Protein AF-A0A6J1W1W2-F1 (afdb_monomer)

Organism: NCBI:txid8663

Structure 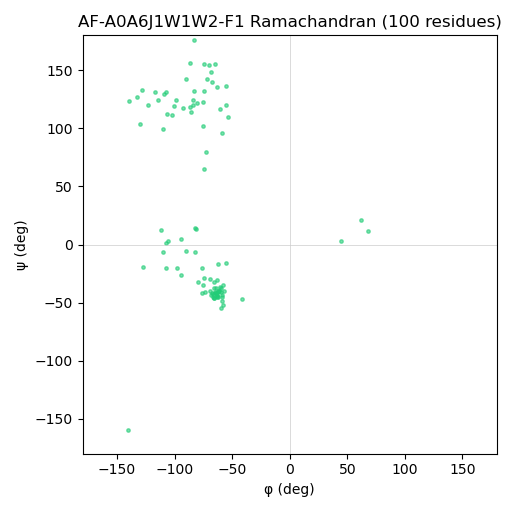(mmCIF, N/CA/C/O backbone):
data_AF-A0A6J1W1W2-F1
#
_entry.id   AF-A0A6J1W1W2-F1
#
loop_
_atom_site.group_PDB
_atom_site.id
_atom_site.type_symbol
_atom_site.label_atom_id
_atom_site.label_alt_id
_atom_site.label_comp_id
_atom_site.label_asym_id
_atom_site.label_entity_id
_atom_site.label_seq_id
_atom_site.pdbx_PDB_ins_code
_atom_site.Cartn_x
_atom_site.Cartn_y
_atom_site.Cartn_z
_atom_site.occupancy
_atom_site.B_iso_or_equiv
_atom_site.auth_seq_id
_atom_site.auth_comp_id
_atom_site.auth_asym_id
_atom_site.auth_atom_id
_atom_site.pdbx_PDB_model_num
ATOM 1 N N . PRO A 1 1 ? -20.343 0.551 8.704 1.00 85.75 1 PRO A N 1
ATOM 2 C CA . PRO A 1 1 ? -19.572 -0.576 8.116 1.00 85.75 1 PRO A CA 1
ATOM 3 C C . PRO A 1 1 ? -18.310 -0.027 7.440 1.00 85.75 1 PRO A C 1
ATOM 5 O O . PRO A 1 1 ? -18.377 1.057 6.868 1.00 85.75 1 PRO A O 1
ATOM 8 N N . ILE A 1 2 ? -17.181 -0.734 7.527 1.00 91.50 2 ILE A N 1
ATOM 9 C CA . ILE A 1 2 ? -15.895 -0.293 6.952 1.00 91.50 2 ILE A CA 1
ATOM 10 C C . ILE A 1 2 ? -15.565 -1.176 5.749 1.00 91.50 2 ILE A C 1
ATOM 12 O O . ILE A 1 2 ? -15.600 -2.398 5.862 1.00 91.50 2 ILE A O 1
ATOM 16 N N . VAL A 1 3 ? -15.243 -0.580 4.598 1.00 94.81 3 VAL A N 1
ATOM 17 C CA . VAL A 1 3 ? -14.899 -1.325 3.375 1.00 94.81 3 VAL A CA 1
ATOM 18 C C . VAL A 1 3 ? -13.391 -1.222 3.124 1.00 94.81 3 VAL A C 1
ATOM 20 O O . VAL A 1 3 ? -12.912 -0.128 2.825 1.00 94.81 3 VAL A O 1
ATOM 23 N N . PRO A 1 4 ? -12.623 -2.322 3.235 1.00 95.38 4 PRO A N 1
ATOM 24 C CA . PRO A 1 4 ? -11.198 -2.305 2.937 1.00 95.38 4 PRO A CA 1
ATOM 25 C C . PRO A 1 4 ? -10.976 -2.251 1.421 1.00 95.38 4 PRO A C 1
ATOM 27 O O . PRO A 1 4 ? -11.566 -3.022 0.660 1.00 95.38 4 PRO A O 1
ATOM 30 N N . VAL A 1 5 ? -10.102 -1.346 0.983 1.00 95.69 5 VAL A N 1
ATOM 31 C CA . VAL A 1 5 ? -9.770 -1.136 -0.431 1.00 95.69 5 VAL A CA 1
ATOM 32 C C . VAL A 1 5 ? -8.258 -1.188 -0.599 1.00 95.69 5 VAL A C 1
ATOM 34 O O . VAL A 1 5 ? -7.523 -0.564 0.165 1.00 95.69 5 VAL A O 1
ATOM 37 N N . PHE A 1 6 ? -7.789 -1.932 -1.600 1.00 95.00 6 PHE A N 1
ATOM 38 C CA . PHE A 1 6 ? -6.366 -2.073 -1.891 1.00 95.00 6 PHE A CA 1
ATOM 39 C C . PHE A 1 6 ? -6.070 -1.873 -3.377 1.00 95.00 6 PHE A C 1
ATOM 41 O O . PHE A 1 6 ? -6.636 -2.560 -4.225 1.00 95.00 6 PHE A O 1
ATOM 48 N N . THR A 1 7 ? -5.135 -0.977 -3.694 1.00 93.75 7 THR A N 1
ATOM 49 C CA . THR A 1 7 ? -4.736 -0.691 -5.078 1.00 93.75 7 THR A CA 1
ATOM 50 C C . THR A 1 7 ? -3.409 -1.360 -5.418 1.00 93.75 7 THR A C 1
ATOM 52 O O . THR A 1 7 ? -2.342 -0.972 -4.932 1.00 93.75 7 THR A O 1
ATOM 55 N N . GLN A 1 8 ? -3.475 -2.351 -6.303 1.00 91.62 8 GLN A N 1
ATOM 56 C CA . GLN A 1 8 ? -2.323 -3.078 -6.826 1.00 91.62 8 GLN A CA 1
ATOM 57 C C . GLN A 1 8 ? -1.450 -2.180 -7.721 1.00 91.62 8 GLN A C 1
ATOM 59 O O . GLN A 1 8 ? -1.958 -1.318 -8.439 1.00 91.62 8 GLN A O 1
ATOM 64 N N . ASN A 1 9 ? -0.136 -2.440 -7.727 1.00 90.06 9 ASN A N 1
ATOM 65 C CA . ASN A 1 9 ? 0.884 -1.781 -8.560 1.00 90.06 9 ASN A CA 1
ATOM 66 C C . ASN A 1 9 ? 1.152 -0.298 -8.233 1.00 90.06 9 ASN A C 1
ATOM 68 O O . ASN A 1 9 ? 1.850 0.390 -8.980 1.00 90.06 9 ASN A O 1
ATOM 72 N N . THR A 1 10 ? 0.634 0.206 -7.109 1.00 88.38 10 THR A N 1
ATOM 73 C CA . THR A 1 10 ? 0.810 1.609 -6.698 1.00 88.38 10 THR A CA 1
ATOM 74 C C . THR A 1 10 ? 2.288 1.976 -6.510 1.00 88.38 10 THR A C 1
ATOM 76 O O . THR A 1 10 ? 2.723 3.042 -6.942 1.00 88.38 10 THR A O 1
ATOM 79 N N . ARG A 1 11 ? 3.089 1.076 -5.921 1.00 84.75 11 ARG A N 1
ATOM 80 C CA . ARG A 1 11 ? 4.521 1.302 -5.644 1.00 84.75 11 ARG A CA 1
ATOM 81 C C . ARG A 1 11 ? 5.391 1.223 -6.902 1.00 84.75 11 ARG A C 1
ATOM 83 O O . ARG A 1 11 ? 6.449 1.843 -6.973 1.00 84.75 11 ARG A O 1
ATOM 90 N N . GLU A 1 12 ? 4.959 0.444 -7.884 1.00 86.81 12 GLU A N 1
ATOM 91 C CA . GLU A 1 12 ? 5.589 0.291 -9.191 1.00 86.81 12 GLU A CA 1
ATOM 92 C C . GLU A 1 12 ? 5.242 1.463 -10.116 1.00 86.81 12 GLU A C 1
ATOM 94 O O . GLU A 1 12 ? 6.073 1.860 -10.929 1.00 86.81 12 GLU A O 1
ATOM 99 N N . GLY A 1 13 ? 4.041 2.033 -9.974 1.00 83.81 13 GLY A N 1
ATOM 100 C CA . GLY A 1 13 ? 3.609 3.229 -10.699 1.00 83.81 13 GLY A CA 1
ATOM 101 C C . GLY A 1 13 ? 4.241 4.514 -10.170 1.00 83.81 13 GLY A C 1
ATOM 102 O O . GLY A 1 13 ? 4.575 5.399 -10.956 1.00 83.81 13 GLY A O 1
ATOM 103 N N . TYR A 1 14 ? 4.464 4.598 -8.856 1.00 79.38 14 TYR A N 1
ATOM 104 C CA . TYR A 1 14 ? 5.047 5.762 -8.194 1.00 79.38 14 TYR A CA 1
ATOM 105 C C . TYR A 1 14 ? 6.196 5.343 -7.281 1.00 79.38 14 TYR A C 1
ATOM 107 O O . TYR A 1 14 ? 5.985 4.851 -6.170 1.00 79.38 14 TYR A O 1
ATOM 115 N N . ARG A 1 15 ? 7.436 5.572 -7.728 1.00 74.44 15 ARG A N 1
ATOM 116 C CA . ARG A 1 15 ? 8.630 5.303 -6.928 1.00 74.44 15 ARG A CA 1
ATOM 117 C C . ARG A 1 15 ? 9.285 6.615 -6.518 1.00 74.44 15 ARG A C 1
ATOM 119 O O . ARG A 1 15 ? 10.036 7.230 -7.266 1.00 74.44 15 ARG A O 1
ATOM 126 N N . ALA A 1 16 ? 9.016 7.039 -5.288 1.00 65.56 16 ALA A N 1
ATOM 127 C CA . ALA A 1 16 ? 9.732 8.155 -4.690 1.00 65.56 16 ALA A CA 1
ATOM 128 C C . ALA A 1 16 ? 11.138 7.701 -4.258 1.00 65.56 16 ALA A C 1
ATOM 130 O O . ALA A 1 16 ? 11.291 6.784 -3.449 1.00 65.56 16 ALA A O 1
ATOM 131 N N . TYR A 1 17 ? 12.177 8.363 -4.769 1.00 63.88 17 TYR A N 1
ATOM 132 C CA . TYR A 1 17 ? 13.575 8.106 -4.404 1.00 63.88 17 TYR A CA 1
ATOM 133 C C . TYR A 1 17 ? 14.018 8.796 -3.099 1.00 63.88 17 TYR A C 1
ATOM 135 O O . TYR A 1 17 ? 15.204 8.841 -2.793 1.00 63.88 17 TYR A O 1
ATOM 143 N N . GLY A 1 18 ? 13.090 9.302 -2.282 1.00 59.25 18 GLY A N 1
ATOM 144 C CA . GLY A 1 18 ? 13.417 10.104 -1.092 1.00 59.25 18 GLY A CA 1
ATOM 145 C C . GLY A 1 18 ? 14.226 9.385 0.003 1.00 59.25 18 GLY A C 1
ATOM 146 O O . GLY A 1 18 ? 14.828 10.040 0.850 1.00 59.25 18 GLY A O 1
ATOM 147 N N . ASN A 1 19 ? 14.290 8.047 -0.019 1.00 59.25 19 ASN A N 1
ATOM 148 C CA . ASN A 1 19 ? 14.949 7.248 1.025 1.00 59.25 19 ASN A CA 1
ATOM 149 C C . ASN A 1 19 ? 16.305 6.641 0.631 1.00 59.25 19 ASN A C 1
ATOM 151 O O . ASN A 1 19 ? 16.904 5.933 1.439 1.00 59.25 19 ASN A O 1
ATOM 155 N N . ILE A 1 20 ? 16.830 6.911 -0.569 1.00 69.56 20 ILE A N 1
ATOM 156 C CA . ILE A 1 20 ? 18.201 6.504 -0.910 1.00 69.56 20 ILE A CA 1
ATOM 157 C C . ILE A 1 20 ? 19.205 7.556 -0.405 1.00 69.56 20 ILE A C 1
ATOM 159 O O . ILE A 1 20 ? 19.163 8.715 -0.812 1.00 69.56 20 ILE A O 1
ATOM 163 N N . ARG A 1 21 ? 20.132 7.140 0.477 1.00 70.31 21 ARG A N 1
ATOM 164 C CA . ARG A 1 21 ? 21.205 7.973 1.071 1.00 70.31 21 ARG A CA 1
ATOM 165 C C . ARG A 1 21 ? 21.909 8.936 0.092 1.00 70.31 21 ARG A C 1
ATOM 167 O O . ARG A 1 21 ? 22.037 10.103 0.453 1.00 70.31 21 ARG A O 1
ATOM 174 N N . PRO A 1 22 ? 22.328 8.528 -1.125 1.00 72.75 22 PRO A N 1
ATOM 175 C CA . PRO A 1 22 ? 22.987 9.452 -2.057 1.00 72.75 22 PRO A CA 1
ATOM 176 C C . PRO A 1 22 ? 22.061 10.565 -2.561 1.00 72.75 22 PRO A C 1
ATOM 178 O O . PRO A 1 22 ? 22.499 11.686 -2.787 1.00 72.75 22 PRO A O 1
ATOM 181 N N . MET A 1 23 ? 20.769 10.273 -2.695 1.00 71.38 23 MET A N 1
ATOM 182 C CA . MET A 1 23 ? 19.760 11.209 -3.186 1.00 71.38 23 MET A CA 1
ATOM 183 C C . MET A 1 23 ? 19.442 12.253 -2.114 1.00 71.38 23 MET A C 1
ATOM 185 O O . MET A 1 23 ? 19.386 13.442 -2.409 1.00 71.38 23 MET A O 1
ATOM 189 N N . ARG A 1 24 ? 19.352 11.820 -0.847 1.00 75.25 24 ARG A N 1
ATOM 190 C CA . ARG A 1 24 ? 19.256 12.719 0.314 1.00 75.25 24 ARG A CA 1
ATOM 191 C C . ARG A 1 24 ? 20.464 13.654 0.408 1.00 75.25 24 ARG A C 1
ATOM 193 O O . ARG A 1 24 ? 20.275 14.858 0.520 1.00 75.25 24 ARG A O 1
ATOM 200 N N . TRP A 1 25 ? 21.677 13.113 0.293 1.00 78.88 25 TRP A N 1
ATOM 201 C CA . TRP A 1 25 ? 22.910 13.908 0.282 1.00 78.88 25 TRP A CA 1
ATOM 202 C C . TRP A 1 25 ? 22.924 14.936 -0.858 1.00 78.88 25 TRP A C 1
ATOM 204 O O . TRP A 1 25 ? 23.234 16.107 -0.642 1.00 78.88 25 TRP A O 1
ATOM 214 N N . LEU A 1 26 ? 22.530 14.522 -2.067 1.00 75.31 26 LEU A N 1
ATOM 215 C CA . LEU A 1 26 ? 22.435 15.411 -3.222 1.00 75.31 26 LEU A CA 1
ATOM 216 C C . LEU A 1 26 ? 21.408 16.527 -2.979 1.00 75.31 26 LEU A C 1
ATOM 218 O O . LEU A 1 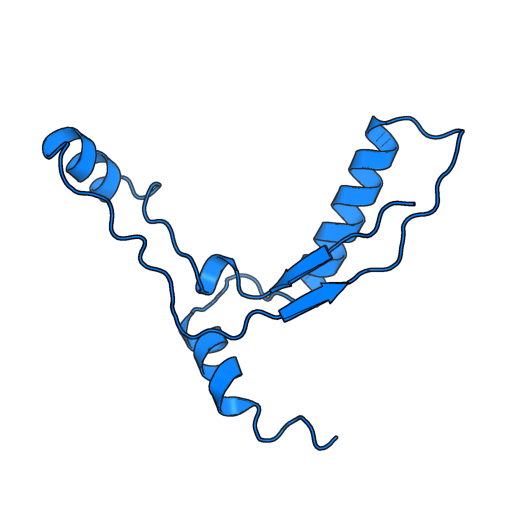26 ? 21.661 17.680 -3.310 1.00 75.31 26 LEU A O 1
ATOM 222 N N . TYR A 1 27 ? 20.275 16.229 -2.352 1.00 72.94 27 TYR A N 1
ATOM 223 C CA . TYR A 1 27 ? 19.271 17.238 -2.016 1.00 72.94 27 TYR A CA 1
ATOM 224 C C . TYR A 1 27 ? 19.725 18.222 -0.944 1.00 72.94 27 TYR A C 1
ATOM 226 O O . TYR A 1 27 ? 19.547 19.424 -1.122 1.00 72.94 27 TYR A O 1
ATOM 234 N N . GLU A 1 28 ? 20.367 17.749 0.124 1.00 79.62 28 GLU A N 1
ATOM 235 C CA . GLU A 1 28 ? 20.941 18.617 1.161 1.00 79.62 28 GLU A CA 1
ATOM 236 C C . GLU A 1 28 ? 22.004 19.559 0.586 1.00 79.62 28 GLU A C 1
ATOM 238 O O . GLU A 1 28 ? 22.069 20.725 0.974 1.00 79.62 28 GLU A O 1
ATOM 243 N N . ARG A 1 29 ? 22.792 19.075 -0.382 1.00 79.62 29 ARG A N 1
ATOM 244 C CA . ARG A 1 29 ? 23.840 19.855 -1.045 1.00 79.62 29 ARG A CA 1
ATOM 245 C C . ARG A 1 29 ? 23.300 20.847 -2.071 1.00 79.62 29 ARG A C 1
ATOM 247 O O . ARG A 1 29 ? 23.807 21.959 -2.157 1.00 79.62 29 ARG A O 1
ATOM 254 N N . THR A 1 30 ? 22.318 20.440 -2.871 1.00 75.00 30 THR A N 1
ATOM 255 C CA . THR A 1 30 ? 21.883 21.229 -4.034 1.00 75.00 30 THR A CA 1
ATOM 256 C C . THR A 1 30 ? 20.646 22.078 -3.741 1.00 75.00 30 THR A C 1
ATOM 258 O O . THR A 1 30 ? 20.435 23.033 -4.475 1.00 75.00 30 THR A O 1
ATOM 261 N N . ARG A 1 31 ? 19.844 21.758 -2.701 1.00 69.69 31 ARG A N 1
ATOM 262 C CA . ARG A 1 31 ? 18.637 22.459 -2.169 1.00 69.69 31 ARG A CA 1
ATOM 263 C C . ARG A 1 31 ? 17.592 22.972 -3.177 1.00 69.69 31 ARG A C 1
ATOM 265 O O . ARG A 1 31 ? 16.600 23.569 -2.781 1.00 69.69 31 ARG A O 1
ATOM 272 N N . TRP A 1 32 ? 17.795 22.707 -4.460 1.00 63.47 32 TRP A N 1
ATOM 273 C CA . TRP A 1 32 ? 17.068 23.286 -5.584 1.00 63.47 32 TRP A CA 1
ATOM 274 C C . TRP A 1 32 ? 16.512 22.207 -6.513 1.00 63.47 32 TRP A C 1
ATOM 276 O O . TRP A 1 32 ? 15.587 22.457 -7.280 1.00 63.47 32 TRP A O 1
ATOM 286 N N . PHE A 1 33 ? 17.041 20.980 -6.449 1.00 58.72 33 PHE A N 1
ATOM 287 C CA . PHE A 1 33 ? 16.540 19.902 -7.290 1.00 58.72 33 PHE A CA 1
ATOM 288 C C . PHE A 1 33 ? 15.201 19.421 -6.734 1.00 58.72 33 PHE A C 1
ATOM 290 O O . PHE A 1 33 ? 15.145 18.689 -5.742 1.00 58.72 33 PHE A O 1
ATOM 297 N N . THR A 1 34 ? 14.114 19.843 -7.377 1.00 60.16 34 THR A N 1
ATOM 298 C CA . THR A 1 34 ? 12.834 19.152 -7.288 1.00 60.16 34 THR A CA 1
ATOM 299 C C . THR A 1 34 ? 13.112 17.703 -7.654 1.00 60.16 34 THR A C 1
ATOM 301 O O . THR A 1 34 ? 13.500 17.392 -8.778 1.00 60.16 34 THR A O 1
ATOM 304 N N . PHE A 1 35 ? 13.028 16.804 -6.674 1.00 60.25 35 PHE A N 1
ATOM 305 C CA . PHE A 1 35 ? 13.216 15.392 -6.954 1.00 60.25 35 PHE A CA 1
ATOM 306 C C . PHE A 1 35 ? 12.229 14.999 -8.044 1.00 60.25 35 PHE A C 1
ATOM 308 O O . PHE A 1 35 ? 11.023 15.133 -7.811 1.00 60.25 35 PHE A O 1
ATOM 315 N N . PRO A 1 36 ? 12.689 14.517 -9.213 1.00 58.75 36 PRO A N 1
ATOM 316 C CA . PRO A 1 36 ? 11.760 13.967 -10.166 1.00 58.75 36 PRO A CA 1
ATOM 317 C C . PRO A 1 36 ? 11.110 12.799 -9.440 1.00 58.75 36 PRO A C 1
ATOM 319 O O . PRO A 1 36 ? 11.778 11.851 -9.014 1.00 58.75 36 PRO A O 1
ATOM 322 N N . VAL A 1 37 ? 9.801 12.899 -9.229 1.00 63.25 37 VAL A N 1
ATOM 323 C CA . VAL A 1 37 ? 8.998 11.731 -8.917 1.00 63.25 37 VAL A CA 1
ATOM 324 C C . VAL A 1 37 ? 9.202 10.816 -10.116 1.00 63.25 37 VAL A C 1
ATOM 326 O O . VAL A 1 37 ? 8.579 11.001 -11.157 1.00 63.25 37 VAL A O 1
ATOM 329 N N . CYS A 1 38 ? 10.136 9.871 -10.016 1.00 64.31 38 CYS A N 1
ATOM 330 C CA . CYS A 1 38 ? 10.278 8.813 -11.001 1.00 64.31 38 CYS A CA 1
ATOM 331 C C . CYS A 1 38 ? 9.107 7.857 -10.803 1.00 64.31 38 CYS A C 1
ATOM 333 O O . CYS A 1 38 ? 9.181 6.823 -10.139 1.00 64.31 38 CYS A O 1
ATOM 335 N N . GLY A 1 39 ? 7.982 8.290 -11.343 1.00 66.19 39 GLY A N 1
ATOM 336 C CA . GLY A 1 39 ? 6.715 7.598 -11.367 1.00 66.19 39 GLY A CA 1
ATOM 337 C C . GLY A 1 39 ? 6.049 7.821 -12.714 1.00 66.19 39 GLY A C 1
ATOM 338 O O . GLY A 1 39 ? 6.713 8.159 -13.691 1.00 66.19 39 GLY A O 1
ATOM 339 N N . MET A 1 40 ? 4.735 7.616 -12.767 1.00 70.81 40 MET A N 1
ATOM 340 C CA . MET A 1 40 ? 3.950 7.627 -14.008 1.00 70.81 40 MET A CA 1
ATOM 341 C C . MET A 1 40 ? 4.373 6.542 -15.003 1.00 70.81 40 MET A C 1
ATOM 343 O O . MET A 1 40 ? 4.075 6.638 -16.195 1.00 70.81 40 MET A O 1
ATOM 347 N N . PHE A 1 41 ? 5.033 5.477 -14.534 1.00 82.06 41 PHE A N 1
ATOM 348 C CA . PHE A 1 41 ? 5.202 4.296 -15.370 1.00 82.06 41 PHE A CA 1
ATOM 349 C C . PHE A 1 41 ? 3.815 3.832 -15.818 1.00 82.06 41 PHE A C 1
ATOM 351 O O . PHE A 1 41 ? 2.895 3.807 -14.993 1.00 82.06 41 PHE A O 1
ATOM 358 N N . PRO A 1 42 ? 3.633 3.459 -17.096 1.00 85.31 42 PRO A N 1
ATOM 359 C CA . PRO A 1 42 ? 2.354 2.998 -17.601 1.00 85.31 42 PRO A CA 1
ATOM 360 C C . PRO A 1 42 ? 2.091 1.578 -17.086 1.00 85.31 42 PRO A C 1
ATOM 362 O O . PRO A 1 42 ? 2.025 0.622 -17.846 1.00 85.31 42 PRO A O 1
ATOM 365 N N . VAL A 1 43 ? 1.942 1.416 -15.777 1.00 87.50 43 VAL A N 1
ATOM 366 C CA . VAL A 1 43 ? 1.488 0.189 -15.128 1.00 87.50 43 VAL A CA 1
ATOM 367 C C . VAL A 1 43 ? -0.038 0.194 -15.074 1.00 87.50 43 VAL A C 1
ATOM 369 O O . VAL A 1 43 ? -0.670 1.250 -15.155 1.00 87.50 43 VAL A O 1
ATOM 372 N N . LYS A 1 44 ? -0.656 -0.985 -14.986 1.00 88.44 44 LYS A N 1
ATOM 373 C CA . LYS A 1 44 ? -2.103 -1.100 -14.759 1.00 88.44 44 LYS A CA 1
ATOM 374 C C . LYS A 1 44 ? -2.352 -1.035 -13.252 1.00 88.44 44 LYS A C 1
ATOM 376 O O . LYS A 1 44 ? -1.911 -1.930 -12.531 1.00 88.44 44 LYS A O 1
ATOM 381 N N . LEU A 1 45 ? -3.028 0.017 -12.793 1.00 90.31 45 LEU A N 1
ATOM 382 C CA . LEU A 1 45 ? -3.512 0.128 -11.416 1.00 90.31 45 LEU A CA 1
ATOM 383 C C . LEU A 1 45 ? -4.855 -0.598 -11.323 1.00 90.31 45 LEU A C 1
ATOM 385 O O . LEU A 1 45 ? -5.758 -0.320 -12.111 1.00 90.31 45 LEU A O 1
ATOM 389 N N . ILE A 1 46 ? -4.967 -1.557 -10.406 1.00 90.06 46 ILE A N 1
ATOM 390 C CA . ILE A 1 46 ? -6.196 -2.331 -10.194 1.00 90.06 46 ILE A CA 1
ATOM 391 C C . ILE A 1 46 ? -6.606 -2.158 -8.741 1.00 90.06 46 ILE A C 1
ATOM 393 O O . ILE A 1 46 ? -5.849 -2.508 -7.835 1.00 90.06 46 ILE A O 1
ATOM 397 N N . THR A 1 47 ? -7.798 -1.616 -8.533 1.00 94.19 47 THR A N 1
ATOM 398 C CA . THR A 1 47 ? -8.368 -1.419 -7.203 1.00 94.19 47 THR A CA 1
ATOM 399 C C . THR A 1 47 ? -9.216 -2.629 -6.835 1.00 94.19 47 THR A C 1
ATOM 401 O O . THR A 1 47 ? -10.210 -2.922 -7.495 1.00 94.19 47 THR A O 1
ATOM 404 N N . HIS A 1 48 ? -8.822 -3.326 -5.775 1.00 94.06 48 HIS A N 1
ATOM 405 C CA . HIS A 1 48 ? -9.524 -4.479 -5.225 1.00 94.06 48 HIS A CA 1
ATOM 406 C C . HIS A 1 48 ? -10.359 -4.041 -4.026 1.00 94.06 48 HIS A C 1
ATOM 408 O O . HIS A 1 48 ? -9.836 -3.459 -3.073 1.00 94.06 48 HIS A O 1
ATOM 414 N N . ILE A 1 49 ? -11.656 -4.331 -4.078 1.00 95.19 49 ILE A N 1
ATOM 415 C CA . ILE A 1 49 ? -12.614 -4.003 -3.021 1.00 95.19 49 ILE A CA 1
ATOM 416 C C . ILE A 1 49 ? -12.855 -5.270 -2.202 1.00 95.19 49 ILE A C 1
ATOM 418 O O . ILE A 1 49 ? -13.274 -6.297 -2.737 1.00 95.19 49 ILE A O 1
ATOM 422 N N . GLY A 1 50 ? -12.538 -5.217 -0.910 1.00 93.62 50 GLY A N 1
ATOM 423 C CA . GLY A 1 50 ? -12.756 -6.330 0.004 1.00 93.62 50 GLY A CA 1
ATOM 424 C C . GLY A 1 50 ? -14.177 -6.388 0.553 1.00 93.62 50 GLY A C 1
ATOM 425 O O . GLY A 1 50 ? -15.015 -5.521 0.308 1.00 93.62 50 GLY A O 1
ATOM 426 N N . LYS A 1 51 ? -14.444 -7.438 1.333 1.00 94.12 51 LYS A N 1
ATOM 427 C CA . LYS A 1 51 ? -15.727 -7.594 2.023 1.00 94.12 51 LYS A CA 1
ATOM 428 C C . LYS A 1 51 ? -15.878 -6.513 3.104 1.00 94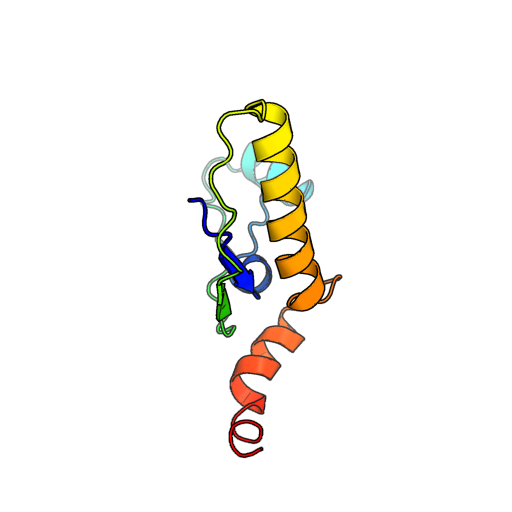.12 51 LYS A C 1
ATOM 430 O O . LYS A 1 51 ? -14.899 -6.242 3.803 1.00 94.12 51 LYS A O 1
ATOM 435 N N . PRO A 1 52 ? -17.074 -5.924 3.269 1.00 94.75 52 PRO A N 1
ATOM 436 C CA . PRO A 1 52 ? -17.324 -4.961 4.331 1.00 94.75 52 PRO A CA 1
ATOM 437 C C . PRO A 1 52 ? -17.163 -5.621 5.704 1.00 94.75 52 PRO A C 1
ATOM 439 O O . PRO A 1 52 ? -17.672 -6.717 5.939 1.00 94.75 52 PRO A O 1
ATOM 442 N N . ILE A 1 53 ? -16.475 -4.935 6.610 1.00 92.56 53 ILE A N 1
ATOM 443 C CA . ILE A 1 53 ? -16.377 -5.302 8.020 1.00 92.56 53 ILE A CA 1
ATOM 444 C C . ILE A 1 53 ? -17.662 -4.806 8.705 1.00 92.56 53 ILE A C 1
ATOM 446 O O . ILE A 1 53 ? -17.967 -3.602 8.615 1.00 92.56 53 ILE A O 1
ATOM 450 N N . PRO A 1 54 ? -18.446 -5.705 9.333 1.00 92.81 54 PRO A N 1
ATOM 451 C CA . PRO A 1 54 ? -19.662 -5.324 10.037 1.00 92.81 54 PRO A CA 1
ATOM 452 C C . PRO A 1 54 ? -19.335 -4.429 11.235 1.00 92.81 54 PRO A C 1
ATOM 454 O O . PRO A 1 54 ? -18.216 -4.421 11.747 1.00 92.81 54 PRO A O 1
ATOM 457 N N . TYR A 1 55 ? -20.314 -3.621 11.634 1.00 89.50 55 TYR A N 1
ATOM 458 C CA . TYR A 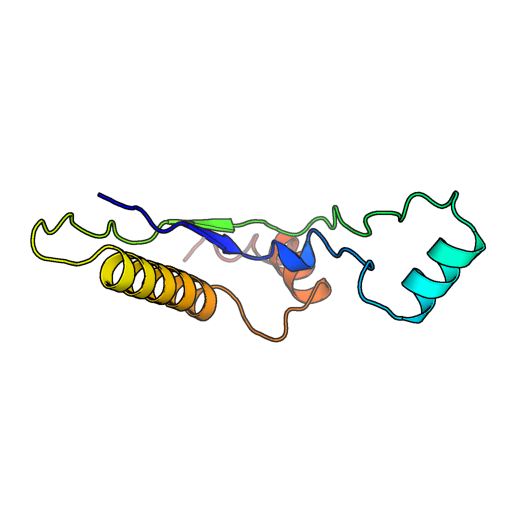1 55 ? -20.200 -2.800 12.831 1.00 89.50 55 TYR A CA 1
ATOM 459 C C . TYR A 1 55 ? -20.646 -3.627 14.033 1.00 89.50 55 TYR A C 1
ATOM 461 O O . TYR A 1 55 ? -21.810 -4.019 14.088 1.00 89.50 55 TYR A O 1
ATOM 469 N N . ASP A 1 56 ? -19.730 -3.848 14.971 1.00 90.19 56 ASP A N 1
ATOM 470 C CA . ASP A 1 56 ? -20.028 -4.453 16.264 1.00 90.19 56 ASP A CA 1
ATOM 471 C C . ASP A 1 56 ? -19.951 -3.344 17.333 1.00 90.19 56 ASP A C 1
ATOM 473 O O . ASP A 1 56 ? -18.979 -2.585 17.336 1.00 90.19 56 ASP A O 1
ATOM 477 N N . PRO A 1 57 ? -20.943 -3.199 18.226 1.00 88.75 57 PRO A N 1
ATOM 478 C CA . PRO A 1 57 ? -20.910 -2.193 19.292 1.00 88.75 57 PRO A CA 1
ATOM 479 C C . PRO A 1 57 ? -19.980 -2.574 20.458 1.00 88.75 57 PRO A C 1
ATOM 481 O O . PRO A 1 57 ? -19.546 -1.698 21.198 1.00 88.75 57 PRO A O 1
ATOM 484 N N . ASP A 1 58 ? -19.645 -3.860 20.598 1.00 90.88 58 ASP A N 1
ATOM 485 C CA . ASP A 1 58 ? -18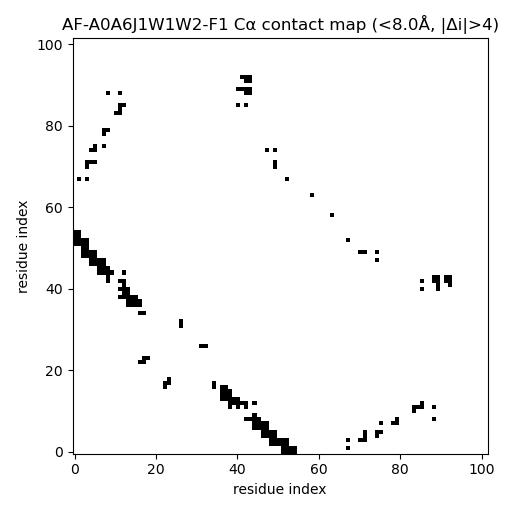.902 -4.400 21.748 1.00 90.88 58 ASP A CA 1
ATOM 486 C C . ASP A 1 58 ? -17.372 -4.383 21.569 1.00 90.88 58 ASP A C 1
ATOM 488 O O . ASP A 1 58 ? -16.625 -4.742 22.480 1.00 90.88 58 ASP A O 1
ATOM 492 N N . ILE A 1 59 ? -16.879 -4.000 20.387 1.00 90.12 59 ILE A N 1
ATOM 493 C CA . ILE A 1 59 ? -15.443 -4.005 20.077 1.00 90.12 59 ILE A CA 1
ATOM 494 C C . ILE A 1 59 ? -14.790 -2.670 20.429 1.00 90.12 59 ILE A C 1
ATOM 496 O O . ILE A 1 59 ? -15.335 -1.593 20.189 1.00 90.12 59 ILE A O 1
ATOM 500 N N . THR A 1 60 ? -13.561 -2.733 20.936 1.00 94.25 60 THR A N 1
ATOM 501 C CA . THR A 1 60 ? -12.755 -1.528 21.146 1.00 94.25 60 THR A CA 1
ATOM 502 C C . THR A 1 60 ? -12.215 -0.996 19.816 1.00 94.25 60 THR A C 1
ATOM 504 O O . THR A 1 60 ? -12.026 -1.738 18.846 1.00 94.25 60 THR A O 1
ATOM 507 N N . ALA A 1 61 ? -11.925 0.308 19.762 1.00 91.69 61 ALA A N 1
ATOM 508 C CA . ALA A 1 61 ? -11.377 0.948 18.565 1.00 91.69 61 ALA A CA 1
ATOM 509 C C . ALA A 1 61 ? -10.051 0.308 18.103 1.00 91.69 61 ALA A C 1
ATOM 511 O O . ALA A 1 61 ? -9.812 0.178 16.903 1.00 91.69 61 ALA A O 1
ATOM 512 N N . GLU A 1 62 ? -9.219 -0.146 19.044 1.00 94.25 62 GLU A N 1
ATOM 513 C CA . GLU A 1 62 ? -7.950 -0.826 18.760 1.00 94.25 62 GLU A CA 1
ATOM 514 C C . GLU A 1 62 ? -8.166 -2.176 18.068 1.00 94.25 62 GLU A C 1
ATOM 516 O O . GLU A 1 62 ? -7.549 -2.456 17.040 1.00 94.25 62 GLU A O 1
ATOM 521 N N . GLN A 1 63 ? -9.107 -2.983 18.564 1.00 93.62 63 GLN A N 1
ATOM 522 C CA . GLN A 1 63 ? -9.455 -4.262 17.943 1.00 93.62 63 GLN A CA 1
ATOM 523 C C . GLN A 1 63 ? -10.055 -4.066 16.548 1.00 93.62 63 GLN A C 1
ATOM 525 O O . GLN A 1 63 ? -9.782 -4.846 15.632 1.00 93.62 63 GLN A O 1
ATOM 530 N N . LEU A 1 64 ? -10.860 -3.016 16.356 1.00 94.12 64 LEU A N 1
ATOM 531 C CA . LEU A 1 64 ? -11.393 -2.670 15.040 1.00 94.12 64 LEU A CA 1
ATOM 532 C C . LEU A 1 64 ? -10.275 -2.275 14.062 1.00 94.12 64 LEU A C 1
ATOM 534 O O . LEU A 1 64 ? -10.296 -2.699 12.900 1.00 94.12 64 LEU A O 1
ATOM 538 N N . ALA A 1 65 ? -9.291 -1.500 14.523 1.00 93.56 65 ALA A N 1
ATOM 539 C CA . ALA A 1 65 ? -8.127 -1.129 13.727 1.00 93.56 65 ALA A CA 1
ATOM 540 C C . ALA A 1 65 ? -7.305 -2.365 13.333 1.00 93.56 65 ALA A C 1
ATOM 542 O O . ALA A 1 65 ? -6.981 -2.527 12.157 1.00 93.56 65 ALA A O 1
ATOM 543 N N . GLU A 1 66 ? -7.059 -3.285 14.269 1.00 95.31 66 GLU A N 1
ATOM 544 C CA . GLU A 1 66 ? -6.325 -4.528 14.011 1.00 95.31 66 GLU A CA 1
ATOM 545 C C . GLU A 1 66 ? -7.057 -5.434 13.003 1.00 95.31 66 GLU A C 1
ATOM 547 O O . GLU A 1 66 ? -6.452 -5.948 12.058 1.00 95.31 66 GLU A O 1
ATOM 552 N N . LYS A 1 67 ? -8.384 -5.590 13.140 1.00 94.31 67 LYS A N 1
ATOM 553 C CA . LYS A 1 67 ? -9.217 -6.316 12.163 1.00 94.31 67 LYS A CA 1
ATOM 554 C C . LYS A 1 67 ? -9.124 -5.684 10.772 1.00 94.31 67 LYS A C 1
ATOM 556 O O . LYS A 1 67 ? -8.986 -6.395 9.775 1.00 94.31 67 LYS A O 1
ATOM 561 N N . THR A 1 68 ? -9.178 -4.355 10.701 1.00 94.56 68 THR A N 1
ATOM 562 C CA . THR A 1 68 ? -9.097 -3.611 9.436 1.00 94.56 68 THR A CA 1
ATOM 563 C C . THR A 1 68 ? -7.721 -3.757 8.794 1.00 94.56 68 THR A C 1
ATOM 565 O O . THR A 1 68 ? -7.629 -4.014 7.593 1.00 94.56 68 THR A O 1
ATOM 568 N N . GLN A 1 69 ? -6.655 -3.673 9.591 1.00 95.62 69 GLN A N 1
ATOM 569 C CA . GLN A 1 69 ? -5.290 -3.904 9.133 1.00 95.62 69 GLN A CA 1
ATOM 570 C C . GLN A 1 69 ? -5.148 -5.303 8.532 1.00 95.62 69 GLN A C 1
ATOM 572 O O . GLN A 1 69 ? -4.740 -5.429 7.379 1.00 95.62 69 GLN A O 1
ATOM 577 N N . LYS A 1 70 ? -5.566 -6.344 9.261 1.00 96.00 70 LYS A N 1
ATOM 578 C CA . LYS A 1 70 ? -5.524 -7.736 8.786 1.00 96.00 70 LYS A CA 1
ATOM 579 C C . LYS A 1 70 ? -6.300 -7.926 7.481 1.00 96.00 70 LYS A C 1
ATOM 581 O O . LYS A 1 70 ? -5.833 -8.625 6.584 1.00 96.00 70 LYS A O 1
ATOM 586 N N . ALA A 1 71 ? -7.461 -7.284 7.336 1.00 95.88 71 ALA A N 1
ATOM 587 C CA . ALA A 1 71 ? -8.250 -7.347 6.107 1.00 95.88 71 ALA A CA 1
ATOM 588 C C . ALA A 1 71 ? -7.522 -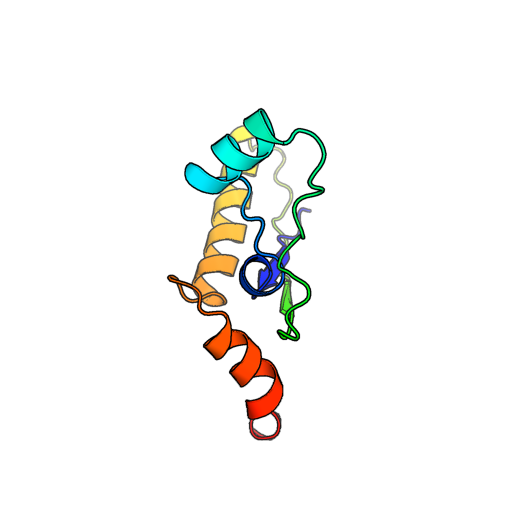6.709 4.909 1.00 95.88 71 ALA A C 1
ATOM 590 O O . ALA A 1 71 ? -7.523 -7.273 3.812 1.00 95.88 71 ALA A O 1
ATOM 591 N N . ILE A 1 72 ? -6.871 -5.560 5.111 1.00 95.56 72 ILE A N 1
ATOM 592 C CA . ILE A 1 72 ? -6.073 -4.891 4.073 1.00 95.56 72 ILE A CA 1
ATOM 593 C C . ILE A 1 72 ? -4.826 -5.712 3.729 1.00 95.56 72 ILE A C 1
ATOM 595 O O . ILE A 1 72 ? -4.504 -5.865 2.552 1.00 95.56 72 ILE A O 1
ATOM 599 N N . GLU A 1 73 ? -4.139 -6.275 4.722 1.00 95.19 73 GLU A N 1
ATOM 600 C CA . GLU A 1 73 ? -2.967 -7.131 4.514 1.00 95.19 73 GLU A CA 1
ATOM 601 C C . GLU A 1 73 ? -3.327 -8.400 3.737 1.00 95.19 73 GLU A C 1
ATOM 603 O O . GLU A 1 73 ? -2.644 -8.739 2.774 1.00 95.19 73 GLU A O 1
ATOM 608 N N . ALA A 1 74 ? -4.461 -9.031 4.046 1.00 95.25 74 ALA A N 1
ATOM 609 C CA . ALA A 1 74 ? -4.965 -10.163 3.276 1.00 95.25 74 ALA A CA 1
ATOM 610 C C . ALA A 1 74 ? -5.275 -9.785 1.814 1.00 95.25 74 ALA A C 1
ATOM 612 O O . ALA A 1 74 ? -4.977 -10.551 0.894 1.00 95.25 74 ALA A O 1
ATOM 613 N N . LEU A 1 75 ? -5.846 -8.596 1.568 1.00 94.38 75 LEU A N 1
ATOM 614 C CA . LEU A 1 75 ? -6.050 -8.085 0.206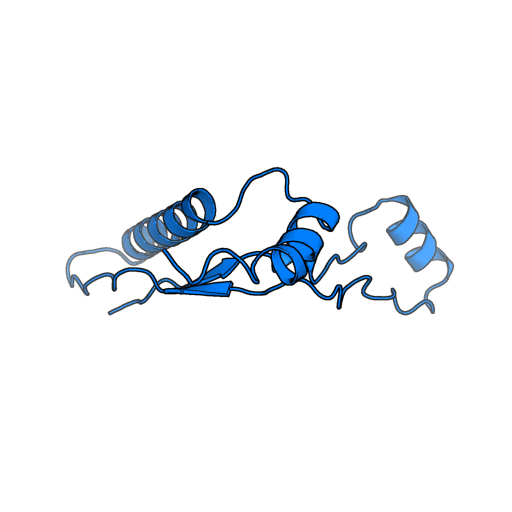 1.00 94.38 75 LEU A CA 1
ATOM 615 C C . LEU A 1 75 ? -4.723 -7.818 -0.511 1.00 94.38 75 LEU A C 1
ATOM 617 O O . LEU A 1 75 ? -4.608 -8.139 -1.696 1.00 94.38 75 LEU A O 1
ATOM 621 N N . ARG A 1 76 ? -3.736 -7.255 0.191 1.00 93.00 76 ARG A N 1
ATOM 622 C CA . ARG A 1 76 ? -2.387 -7.021 -0.331 1.00 93.00 76 ARG A CA 1
ATOM 623 C C . ARG A 1 76 ? -1.743 -8.337 -0.741 1.00 93.00 76 ARG A C 1
ATOM 625 O O . ARG A 1 76 ? -1.345 -8.467 -1.892 1.00 93.00 76 ARG A O 1
ATOM 632 N N . ASP A 1 77 ? -1.686 -9.308 0.160 1.00 93.69 77 ASP A N 1
ATOM 633 C CA . ASP A 1 77 ? -0.953 -10.559 -0.051 1.00 93.69 77 ASP A CA 1
ATOM 634 C C . ASP A 1 77 ? -1.615 -11.436 -1.124 1.00 93.69 77 ASP A C 1
ATOM 636 O O . ASP A 1 77 ? -0.935 -12.136 -1.873 1.00 93.69 77 ASP A O 1
ATOM 640 N N . LYS A 1 78 ? -2.942 -11.336 -1.274 1.00 93.38 78 LYS A N 1
ATOM 641 C CA . LYS A 1 78 ? -3.681 -12.014 -2.345 1.00 93.38 78 LYS A CA 1
ATOM 642 C C . LYS A 1 78 ? -3.384 -11.445 -3.737 1.00 93.38 78 LYS A C 1
ATOM 644 O O . LYS A 1 78 ? -3.324 -12.209 -4.700 1.00 93.38 78 LYS A O 1
ATOM 649 N N . HIS A 1 79 ? -3.256 -10.124 -3.872 1.00 90.94 79 HIS A N 1
ATOM 650 C CA . HIS A 1 79 ? -3.208 -9.468 -5.187 1.00 90.94 79 HIS A CA 1
ATOM 651 C C . HIS A 1 79 ? -1.822 -8.935 -5.573 1.00 90.94 79 HIS A C 1
ATOM 653 O O . HIS A 1 79 ? -1.566 -8.729 -6.760 1.00 90.94 79 HIS A O 1
ATOM 659 N N . GLN A 1 80 ? -0.912 -8.727 -4.619 1.00 88.88 80 GLN A N 1
ATOM 660 C CA . GLN A 1 80 ? 0.429 -8.200 -4.861 1.00 88.88 80 GLN A CA 1
ATOM 661 C C . GLN A 1 80 ? 1.511 -9.233 -4.539 1.00 88.88 80 GLN A C 1
ATOM 663 O O . GLN A 1 80 ? 1.626 -9.728 -3.424 1.00 88.88 80 GLN A O 1
ATOM 668 N N . LYS A 1 81 ? 2.368 -9.509 -5.529 1.00 86.38 81 LYS A N 1
ATOM 669 C CA . LYS A 1 81 ? 3.580 -10.311 -5.338 1.00 86.38 81 LYS A CA 1
ATOM 670 C C . LYS A 1 81 ? 4.704 -9.430 -4.796 1.00 86.38 81 LYS A C 1
ATOM 672 O O . LYS A 1 81 ? 4.962 -8.356 -5.338 1.00 86.38 81 LYS A O 1
ATOM 677 N N . ILE A 1 82 ? 5.378 -9.901 -3.750 1.00 85.44 82 ILE A N 1
ATOM 678 C CA . ILE A 1 82 ? 6.520 -9.233 -3.116 1.00 85.44 82 ILE A CA 1
ATOM 679 C C . ILE A 1 82 ? 7.750 -10.150 -3.286 1.00 85.44 82 ILE A C 1
ATOM 681 O O . ILE A 1 82 ? 7.630 -11.338 -2.993 1.00 85.44 82 ILE A O 1
ATOM 685 N N . PRO A 1 83 ? 8.916 -9.653 -3.752 1.00 84.12 83 PRO A N 1
ATOM 686 C CA . PRO A 1 83 ? 9.207 -8.269 -4.131 1.00 84.12 83 PRO A CA 1
ATOM 687 C C . PRO A 1 83 ? 8.525 -7.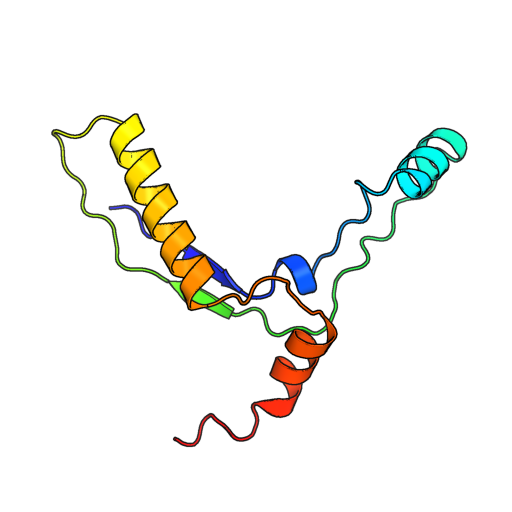852 -5.444 1.00 84.12 83 PRO A C 1
ATOM 689 O O . PRO A 1 83 ? 8.422 -8.626 -6.393 1.00 84.12 83 PRO A O 1
ATOM 692 N N . GLY A 1 84 ? 8.067 -6.600 -5.491 1.00 83.12 84 GLY A N 1
ATOM 693 C CA . GLY A 1 84 ? 7.437 -6.013 -6.673 1.00 83.12 84 GLY A CA 1
ATOM 694 C C . GLY A 1 84 ? 8.421 -5.759 -7.822 1.00 83.12 84 GLY A C 1
ATOM 695 O O . GLY A 1 84 ? 9.616 -5.559 -7.598 1.00 83.12 84 GLY A O 1
ATOM 696 N N . SER A 1 85 ? 7.924 -5.740 -9.064 1.00 86.94 85 SER A N 1
ATOM 697 C CA . SER A 1 85 ? 8.733 -5.498 -10.269 1.00 86.94 85 SER A CA 1
ATOM 698 C C . SER A 1 85 ? 8.007 -4.597 -11.270 1.00 86.94 85 SER A C 1
ATOM 700 O O . SER A 1 85 ? 6.923 -4.930 -11.749 1.00 86.94 85 SER A O 1
ATOM 702 N N . ILE A 1 86 ? 8.640 -3.474 -11.635 1.00 87.06 86 ILE A N 1
ATOM 703 C CA . ILE A 1 86 ? 8.092 -2.489 -12.586 1.00 87.06 86 ILE A CA 1
ATOM 704 C C . ILE A 1 86 ? 7.923 -3.120 -13.972 1.00 87.06 86 ILE A C 1
ATOM 706 O O . ILE A 1 86 ? 6.872 -2.981 -14.589 1.00 87.06 86 ILE A O 1
ATOM 710 N N . LEU A 1 87 ? 8.920 -3.878 -14.444 1.00 87.94 87 LEU A N 1
ATOM 711 C CA . LEU A 1 87 ? 8.856 -4.563 -15.739 1.00 87.94 87 LEU A CA 1
ATOM 712 C C . LEU A 1 87 ? 7.711 -5.578 -15.783 1.00 87.94 87 LEU A C 1
ATOM 714 O O . LEU A 1 87 ? 7.006 -5.674 -16.786 1.00 87.94 87 LEU A O 1
ATOM 718 N N . HIS A 1 88 ? 7.497 -6.308 -14.684 1.00 86.38 88 HIS A N 1
ATOM 719 C CA . HIS A 1 88 ? 6.374 -7.233 -14.573 1.00 86.38 88 HIS A CA 1
ATOM 720 C C . HIS A 1 88 ? 5.030 -6.495 -14.636 1.00 86.38 88 HIS A C 1
ATOM 722 O O . HIS A 1 88 ? 4.152 -6.906 -15.392 1.00 86.38 88 HIS A O 1
ATOM 728 N N . ALA A 1 89 ? 4.889 -5.384 -13.910 1.00 87.50 89 ALA A N 1
ATOM 729 C CA . ALA A 1 89 ? 3.669 -4.577 -13.892 1.00 87.50 89 ALA A CA 1
ATOM 730 C C . ALA A 1 89 ? 3.373 -3.904 -15.250 1.00 87.50 89 ALA A C 1
ATOM 732 O O . ALA A 1 89 ? 2.221 -3.857 -15.685 1.00 87.50 89 ALA A O 1
ATOM 733 N N . ILE A 1 90 ? 4.403 -3.439 -15.966 1.00 88.75 90 ILE A N 1
ATOM 734 C CA . ILE A 1 90 ? 4.266 -2.921 -17.337 1.00 88.75 90 ILE A CA 1
ATOM 735 C C . ILE A 1 90 ? 3.869 -4.057 -18.288 1.00 88.75 90 ILE A C 1
ATOM 737 O O . ILE A 1 90 ? 2.928 -3.912 -19.068 1.00 88.75 90 ILE A O 1
ATOM 741 N N . ARG A 1 91 ? 4.513 -5.228 -18.189 1.00 88.69 91 ARG A N 1
ATOM 742 C CA . ARG A 1 91 ? 4.133 -6.407 -18.980 1.00 88.69 91 ARG A CA 1
ATOM 743 C C . ARG A 1 91 ? 2.693 -6.833 -18.701 1.00 88.69 91 ARG A C 1
ATOM 745 O O . ARG A 1 91 ? 2.003 -7.214 -19.635 1.00 88.69 91 ARG A O 1
ATOM 752 N N . GLN A 1 92 ? 2.214 -6.743 -17.461 1.00 84.31 92 GLN A N 1
ATOM 753 C CA . GLN A 1 92 ? 0.817 -7.019 -17.114 1.00 84.31 92 GLN A CA 1
ATOM 754 C C . GLN A 1 92 ? -0.148 -6.038 -17.799 1.00 84.31 92 GLN A C 1
ATOM 756 O O . GLN A 1 92 ? -1.262 -6.420 -18.145 1.00 84.31 92 GLN A O 1
ATOM 761 N N . ARG A 1 93 ? 0.251 -4.791 -18.062 1.00 83.69 93 ARG A N 1
ATOM 762 C CA . ARG A 1 93 ? -0.595 -3.864 -18.826 1.00 83.69 93 ARG A CA 1
ATOM 763 C C . ARG A 1 93 ? -0.790 -4.323 -20.272 1.00 83.69 93 ARG A C 1
ATOM 765 O O . ARG A 1 93 ? -1.920 -4.319 -20.744 1.00 83.69 93 ARG A O 1
ATOM 772 N N . PHE A 1 94 ? 0.281 -4.738 -20.949 1.00 84.31 94 PHE A N 1
ATOM 773 C CA . PHE A 1 94 ? 0.248 -5.046 -22.388 1.00 84.31 94 PHE A CA 1
ATOM 774 C C . PHE A 1 94 ? 0.014 -6.528 -22.718 1.00 84.31 94 PHE A C 1
ATOM 776 O O . PHE A 1 94 ? -0.530 -6.853 -23.766 1.00 84.31 94 PHE A O 1
ATOM 783 N N . GLY A 1 95 ? 0.381 -7.445 -21.825 1.00 70.81 95 GLY A N 1
ATOM 784 C CA . GLY A 1 95 ? 0.263 -8.891 -22.031 1.00 70.81 95 GLY A CA 1
ATOM 785 C C . GLY A 1 95 ? -1.128 -9.468 -21.753 1.00 70.81 95 GLY A C 1
ATOM 786 O O . GLY A 1 95 ? -1.345 -10.653 -21.992 1.00 70.81 95 GLY A O 1
ATOM 787 N N . THR A 1 96 ? -2.066 -8.668 -21.234 1.00 57.03 96 THR A N 1
ATOM 788 C CA . THR A 1 96 ? -3.381 -9.154 -20.769 1.00 57.03 96 THR A CA 1
ATOM 789 C C . THR A 1 96 ? -4.490 -9.038 -21.818 1.00 57.03 96 THR A C 1
ATOM 791 O O . THR A 1 96 ? -5.608 -9.456 -21.545 1.00 57.03 96 THR A O 1
ATOM 794 N N . ALA A 1 97 ? -4.185 -8.618 -23.052 1.00 53.03 97 ALA A N 1
ATOM 795 C CA . ALA A 1 97 ? -5.134 -8.711 -24.170 1.00 53.03 97 ALA A CA 1
ATOM 796 C C . ALA A 1 97 ? -5.676 -10.146 -24.405 1.00 53.03 97 ALA A C 1
ATOM 798 O O . ALA A 1 97 ? -6.700 -10.313 -25.053 1.00 53.03 97 ALA A O 1
ATOM 799 N N . ASN A 1 98 ? -5.033 -11.180 -23.839 1.00 49.62 98 ASN A N 1
ATOM 800 C CA . ASN A 1 98 ? -5.387 -12.589 -24.039 1.00 49.62 98 ASN A CA 1
ATOM 801 C C . ASN A 1 98 ? -6.062 -13.299 -22.848 1.00 49.62 98 ASN A C 1
ATOM 803 O O . ASN A 1 98 ? -6.327 -14.491 -22.961 1.00 49.62 98 ASN A O 1
ATOM 807 N N . LYS A 1 99 ? -6.330 -12.640 -21.707 1.00 52.56 99 LYS A N 1
ATOM 808 C CA . LYS A 1 99 ? -6.909 -13.324 -20.521 1.00 52.56 99 LYS A CA 1
ATOM 809 C C . LYS A 1 99 ? -8.355 -12.962 -20.184 1.00 52.56 99 LYS A C 1
ATOM 811 O O . LYS A 1 99 ? -8.938 -13.624 -19.343 1.00 52.56 99 LYS A O 1
ATOM 816 N N . GLU A 1 100 ? -8.956 -11.988 -20.862 1.00 47.38 100 GLU A N 1
ATOM 817 C CA . GLU A 1 100 ? -10.382 -11.642 -20.689 1.00 47.38 100 GLU A CA 1
ATOM 818 C C . GLU A 1 100 ? -11.332 -12.578 -21.478 1.00 47.38 100 GLU A C 1
ATOM 820 O O . GLU A 1 100 ? -12.514 -12.287 -21.619 1.00 47.38 100 GLU A O 1
ATOM 825 N N . LYS A 1 101 ? -10.831 -13.715 -21.990 1.00 36.50 101 LYS A N 1
ATOM 826 C CA . LYS A 1 101 ? -11.597 -14.723 -22.751 1.00 36.50 101 LYS A CA 1
ATOM 827 C C . LYS A 1 101 ? -11.777 -16.074 -22.037 1.00 36.50 101 LYS A C 1
ATOM 829 O O . LYS A 1 101 ? -12.172 -17.035 -22.693 1.00 36.50 101 LYS A O 1
ATOM 834 N N . GLN A 1 102 ? -11.484 -16.172 -20.740 1.00 31.03 102 GLN A N 1
ATOM 835 C CA . GLN A 1 102 ? -11.666 -17.404 -19.960 1.00 31.03 102 GLN A CA 1
ATOM 836 C C . GLN A 1 102 ? -12.382 -17.140 -18.644 1.00 31.03 102 GLN A C 1
ATOM 838 O O . GLN A 1 102 ? -11.990 -16.168 -17.961 1.00 31.03 102 GLN A 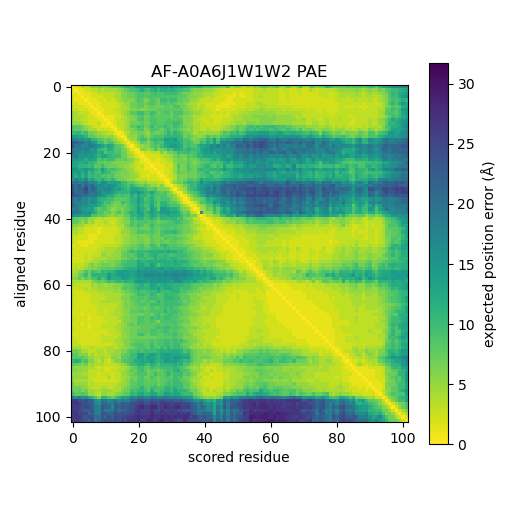O 1
#

pLDDT: mean 81.72, std 14.54, range [31.03, 96.0]

Secondary structure (DSSP, 8-state):
-B--EEEETHHHHEE--TT-HHHHHHHHHHS------EE------EEEE-PPBPP-TTS-HHHHHHHHHHHHHHHHHHH--SS--HHHHHHHHHGGGGTTT-

Solvent-accessible surface area (backbone atoms only — not comparable to full-atom values): 6266 Å² total; per-residue (Å²): 111,50,68,43,70,46,63,36,54,52,65,55,22,47,39,74,62,78,81,43,69,70,54,44,52,49,39,74,73,59,77,68,71,74,74,73,68,59,39,78,47,77,44,58,74,46,77,45,79,52,74,66,43,80,77,64,90,88,60,53,72,67,59,53,48,53,53,52,49,53,52,42,50,53,51,42,64,74,70,45,68,83,84,74,53,51,70,58,39,34,44,54,51,70,66,46,85,75,59,86,83,115

Mean predicted aligned error: 8.63 Å

Sequence (102 aa):
PIVPVFTQNTREGYRAYGNIRPMRWLYERTRWFTFPVCGMFPVKLITHIGKPIPYDPDITAEQLAEKTQKAIEALRDKHQKIPGSILHAIRQRFGTANKEKQ

Radius of gyration: 18.71 Å; Cα contacts (8 Å, |Δi|>4): 108; chains: 1; bounding box: 45×41×46 Å

Foldseek 3Di:
DAKAKDKPCPCLQWPDPCPDPVVVVCCVVVVPDPRPRPHRQPFDIDMDIFDDDDDDPPDDPVVVVVVSVVRNVVVCVVRYDPPDDNVVRNCCVVVCPPPVPD